Protein AF-A0A520HQS2-F1 (afdb_monomer_lite)

pLDDT: mean 95.78, std 4.76, range [67.06, 98.81]

Foldseek 3Di:
DDPVLLVVLLVVLLVVVVVVVVCCVPPPCVHVVVVQNVQLVDDDDDLDGSVCVVVVVVVVVLVVLCVCCVPPNVSSNSSSVSNVVNVVVCCCPVCCPVSVSD

Secondary structure (DSSP, 8-state):
--HHHHHHHHHHHHHHHHHHHHHIIIIIITTTTHHHHGGGGS--S-S--TTHHHHHHHHHHHHHHHHHHHHT-HHHHHHHHHHHHHHHHHIIIIIIIIS---

Structure (mmCIF, N/CA/C/O backbone):
data_AF-A0A520HQS2-F1
#
_entry.id   AF-A0A520HQS2-F1
#
loop_
_atom_site.group_PDB
_atom_site.id
_atom_site.type_symbol
_atom_site.label_atom_id
_atom_site.label_alt_id
_atom_site.label_comp_id
_atom_site.label_asym_id
_atom_site.label_entity_id
_atom_site.label_seq_id
_atom_site.pdbx_PDB_ins_code
_atom_site.Cartn_x
_atom_site.Cartn_y
_atom_site.Cartn_z
_atom_site.occupancy
_atom_site.B_iso_or_equiv
_atom_site.auth_seq_id
_atom_site.auth_comp_id
_atom_site.auth_asym_id
_atom_site.auth_atom_id
_atom_site.pdbx_PDB_model_num
ATOM 1 N N . MET A 1 1 ? 14.518 -5.263 -17.726 1.00 92.81 1 MET A N 1
ATOM 2 C CA . MET A 1 1 ? 14.716 -4.962 -16.294 1.00 92.81 1 MET A CA 1
ATOM 3 C C . MET A 1 1 ? 15.605 -6.024 -15.686 1.00 92.81 1 MET A C 1
ATOM 5 O O . MET A 1 1 ? 15.278 -7.208 -15.778 1.00 92.81 1 MET A O 1
ATOM 9 N N . THR A 1 2 ? 16.712 -5.603 -15.096 1.00 97.88 2 THR A N 1
ATOM 10 C CA . THR A 1 2 ? 17.615 -6.457 -14.323 1.00 97.88 2 THR A CA 1
ATOM 11 C C . THR A 1 2 ? 16.963 -6.868 -12.993 1.00 97.88 2 THR A C 1
ATOM 13 O O . THR A 1 2 ? 15.962 -6.269 -12.588 1.00 97.88 2 THR A O 1
ATOM 16 N N . PRO A 1 3 ? 17.488 -7.885 -12.287 1.00 97.94 3 PRO A N 1
ATOM 17 C CA . PRO A 1 3 ? 17.058 -8.183 -10.921 1.00 97.94 3 PRO A CA 1
ATOM 18 C C . PRO A 1 3 ? 17.192 -6.986 -9.969 1.00 97.94 3 PRO A C 1
ATOM 20 O O . PRO A 1 3 ? 16.302 -6.765 -9.153 1.00 97.94 3 PRO A O 1
ATOM 23 N N . ILE A 1 4 ? 18.252 -6.182 -10.120 1.00 98.31 4 ILE A N 1
ATOM 24 C CA . ILE A 1 4 ? 18.487 -4.987 -9.297 1.00 98.31 4 ILE A CA 1
ATOM 25 C C . ILE A 1 4 ? 17.376 -3.955 -9.514 1.00 98.31 4 ILE A C 1
ATOM 27 O O . ILE A 1 4 ? 16.828 -3.458 -8.534 1.00 98.31 4 ILE A O 1
ATOM 31 N N . ASP A 1 5 ? 16.970 -3.699 -10.764 1.00 98.00 5 ASP A N 1
ATOM 32 C CA . ASP A 1 5 ? 15.892 -2.743 -11.068 1.00 98.00 5 ASP A CA 1
ATOM 33 C C . ASP A 1 5 ? 14.584 -3.142 -10.373 1.00 98.00 5 ASP A C 1
ATOM 35 O O . ASP A 1 5 ? 13.885 -2.311 -9.799 1.00 98.00 5 ASP A O 1
ATOM 39 N N . LYS A 1 6 ? 14.254 -4.439 -10.416 1.00 98.50 6 LYS A N 1
ATOM 40 C CA . LYS A 1 6 ? 13.025 -4.990 -9.828 1.00 98.50 6 LYS A CA 1
ATOM 41 C C . LYS A 1 6 ? 13.024 -4.828 -8.312 1.00 98.50 6 LYS A C 1
ATOM 43 O O . LYS A 1 6 ? 12.044 -4.347 -7.753 1.00 98.50 6 LYS A O 1
ATOM 48 N N . ILE A 1 7 ? 14.132 -5.195 -7.665 1.00 98.50 7 ILE A N 1
ATOM 49 C CA . ILE A 1 7 ? 14.303 -5.062 -6.214 1.00 98.50 7 ILE A CA 1
ATOM 50 C C . ILE A 1 7 ? 14.224 -3.589 -5.807 1.00 98.50 7 ILE A C 1
ATOM 52 O O . ILE A 1 7 ? 13.497 -3.257 -4.875 1.00 98.50 7 ILE A O 1
ATOM 56 N N . ALA A 1 8 ? 14.910 -2.699 -6.528 1.00 98.62 8 ALA A N 1
ATOM 57 C CA . ALA A 1 8 ? 14.879 -1.267 -6.250 1.00 98.62 8 ALA A CA 1
ATOM 58 C C . ALA A 1 8 ? 13.454 -0.700 -6.343 1.00 98.62 8 ALA A C 1
ATOM 60 O O . ALA A 1 8 ? 13.032 0.029 -5.451 1.00 98.62 8 ALA A O 1
ATOM 61 N N . ILE A 1 9 ? 12.685 -1.079 -7.369 1.00 98.75 9 ILE A N 1
ATOM 62 C CA . ILE A 1 9 ? 11.287 -0.649 -7.519 1.00 98.75 9 ILE A CA 1
ATOM 63 C C . ILE A 1 9 ? 10.419 -1.149 -6.365 1.00 98.75 9 ILE A C 1
ATOM 65 O O . ILE A 1 9 ? 9.642 -0.367 -5.823 1.00 98.75 9 ILE A O 1
ATOM 69 N N . VAL A 1 10 ? 10.559 -2.417 -5.966 1.00 98.75 10 VAL A N 1
ATOM 70 C CA . VAL A 1 10 ? 9.813 -2.973 -4.827 1.00 98.75 10 VAL A CA 1
ATOM 71 C C . VAL A 1 10 ? 10.131 -2.195 -3.551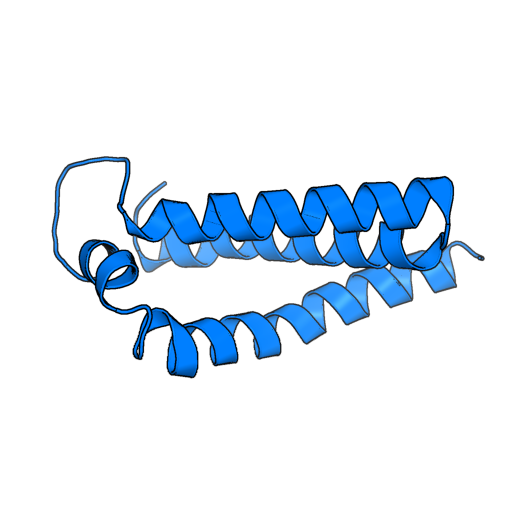 1.00 98.75 10 VAL A C 1
ATOM 73 O O . VAL A 1 10 ? 9.210 -1.753 -2.872 1.00 98.75 10 VAL A O 1
ATOM 76 N N . LEU A 1 11 ? 11.413 -1.977 -3.243 1.00 98.62 11 LEU A N 1
ATOM 77 C CA . LEU A 1 11 ? 11.831 -1.257 -2.036 1.00 98.62 11 LEU A CA 1
ATOM 78 C C . LEU A 1 11 ? 11.350 0.199 -2.033 1.00 98.62 11 LEU A C 1
ATOM 80 O O . LEU A 1 11 ? 10.866 0.682 -1.011 1.00 98.62 11 LEU A O 1
ATOM 84 N N . LEU A 1 12 ? 11.435 0.888 -3.174 1.00 98.62 12 LEU A N 1
ATOM 85 C CA . LEU A 1 12 ? 10.930 2.254 -3.316 1.00 98.62 12 LEU A CA 1
ATOM 86 C C . LEU A 1 12 ? 9.408 2.318 -3.171 1.00 98.62 12 LEU A C 1
ATOM 88 O O . LEU A 1 12 ? 8.904 3.232 -2.526 1.00 98.62 12 LEU A O 1
ATOM 92 N N . ALA A 1 13 ? 8.678 1.350 -3.728 1.00 98.56 13 ALA A N 1
ATOM 93 C CA . ALA A 1 13 ? 7.231 1.263 -3.566 1.00 98.56 13 ALA A CA 1
ATOM 94 C C . ALA A 1 13 ? 6.844 1.003 -2.102 1.00 98.56 13 ALA A C 1
ATOM 96 O O . ALA A 1 13 ? 5.966 1.689 -1.590 1.00 98.56 13 ALA A O 1
ATOM 97 N N . VAL A 1 14 ? 7.534 0.092 -1.403 1.00 98.50 14 VAL A N 1
ATOM 98 C CA . VAL A 1 14 ? 7.324 -0.149 0.037 1.00 98.50 14 VAL A CA 1
ATOM 99 C C . VAL A 1 14 ? 7.572 1.127 0.845 1.00 98.50 14 VAL A C 1
ATOM 101 O O . VAL A 1 14 ? 6.730 1.512 1.648 1.00 98.50 14 VAL A O 1
ATOM 104 N N . ALA A 1 15 ? 8.691 1.819 0.614 1.00 98.25 15 ALA A N 1
ATOM 105 C CA . ALA A 1 15 ? 9.009 3.054 1.330 1.00 98.25 15 ALA A CA 1
ATOM 106 C C . ALA A 1 15 ? 8.011 4.185 1.022 1.00 98.25 15 ALA A C 1
ATOM 108 O O . ALA A 1 15 ? 7.584 4.906 1.920 1.00 98.25 15 ALA A O 1
ATOM 109 N N . GLY A 1 16 ? 7.608 4.333 -0.243 1.00 98.31 16 GLY A N 1
ATOM 110 C CA . GLY A 1 16 ? 6.624 5.332 -0.661 1.00 98.31 16 GLY A CA 1
ATOM 111 C C . GLY A 1 16 ? 5.228 5.073 -0.096 1.00 98.31 16 GLY A C 1
ATOM 112 O O . GLY A 1 16 ? 4.489 6.022 0.172 1.00 98.31 16 GLY A O 1
ATOM 113 N N . MET A 1 17 ? 4.879 3.806 0.140 1.00 98.31 17 MET A N 1
A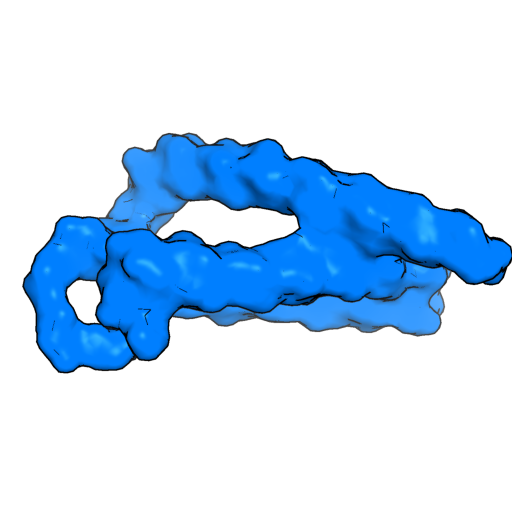TOM 114 C CA . MET A 1 17 ? 3.596 3.445 0.730 1.00 98.31 17 MET A CA 1
ATOM 115 C C . MET A 1 17 ? 3.426 3.943 2.161 1.00 98.31 17 MET A C 1
ATOM 117 O O . MET A 1 17 ? 2.293 4.209 2.536 1.00 98.31 17 MET A O 1
ATOM 121 N N . GLU A 1 18 ? 4.498 4.164 2.923 1.00 96.38 18 GLU A N 1
ATOM 122 C CA . GLU A 1 18 ? 4.390 4.784 4.250 1.00 96.38 18 GLU A CA 1
ATOM 123 C C . GLU A 1 18 ? 3.817 6.205 4.158 1.00 96.38 18 GLU A C 1
ATOM 125 O O . GLU A 1 18 ? 2.870 6.561 4.859 1.00 96.38 18 GLU A O 1
ATOM 130 N N . LEU A 1 19 ? 4.329 7.006 3.218 1.00 97.75 19 LEU A N 1
ATOM 131 C CA . LEU A 1 19 ? 3.818 8.357 2.966 1.00 97.75 19 LEU A CA 1
ATOM 132 C C . LEU A 1 19 ? 2.368 8.317 2.469 1.00 97.75 19 LEU A C 1
ATOM 134 O O . LEU A 1 19 ? 1.532 9.121 2.896 1.00 97.75 19 LEU A O 1
ATOM 138 N N . PHE A 1 20 ? 2.058 7.374 1.579 1.00 97.88 20 PHE A N 1
ATOM 139 C CA . PHE A 1 20 ? 0.699 7.176 1.086 1.00 97.88 20 PHE A CA 1
ATOM 140 C C . PHE A 1 20 ? -0.261 6.769 2.211 1.00 97.88 20 PHE A C 1
ATOM 142 O O . PHE A 1 20 ? -1.292 7.412 2.377 1.00 97.88 20 PHE A O 1
ATOM 149 N N . ALA A 1 21 ? 0.079 5.762 3.013 1.00 96.62 21 ALA A N 1
ATOM 150 C CA . ALA A 1 21 ? -0.748 5.268 4.108 1.00 96.62 21 ALA A CA 1
ATOM 151 C C . ALA A 1 21 ? -0.994 6.364 5.146 1.00 96.62 21 ALA A C 1
ATOM 153 O O . ALA A 1 21 ? -2.144 6.634 5.488 1.00 96.62 21 ALA A O 1
ATOM 154 N N . TRP A 1 22 ? 0.057 7.074 5.564 1.00 97.38 22 TRP A N 1
ATOM 155 C CA . TRP A 1 22 ? -0.068 8.214 6.467 1.00 97.38 22 TRP A CA 1
ATOM 156 C C . TRP A 1 22 ? -1.004 9.293 5.909 1.00 97.38 22 TRP A C 1
ATOM 158 O O . TRP A 1 22 ? -1.901 9.765 6.612 1.00 97.38 22 TRP A O 1
ATOM 168 N N . SER A 1 23 ? -0.823 9.684 4.643 1.00 98.31 23 SER A N 1
ATOM 169 C CA . SER A 1 23 ? -1.647 10.731 4.028 1.00 98.31 23 SER A CA 1
ATOM 170 C C . SER A 1 23 ? -3.102 10.295 3.842 1.00 98.31 23 SER A C 1
ATOM 172 O O . SER A 1 23 ? -4.008 11.065 4.164 1.00 98.31 23 SER A O 1
ATOM 174 N N . MET A 1 24 ? -3.348 9.061 3.400 1.00 97.94 24 MET A N 1
ATOM 175 C CA . MET A 1 24 ? -4.693 8.499 3.284 1.00 97.94 24 MET A CA 1
ATOM 176 C C . MET A 1 24 ? -5.383 8.420 4.637 1.00 97.94 24 MET A C 1
ATOM 178 O O . MET A 1 24 ? -6.526 8.857 4.761 1.00 97.94 24 MET A O 1
ATOM 182 N N . HIS A 1 25 ? -4.685 7.931 5.658 1.00 97.00 25 HIS A N 1
ATOM 183 C CA . HIS A 1 25 ? -5.219 7.835 7.008 1.00 97.00 25 HIS A CA 1
ATOM 184 C C . HIS A 1 25 ? -5.582 9.226 7.550 1.00 97.00 25 HIS A C 1
ATOM 186 O O . HIS A 1 25 ? -6.725 9.477 7.934 1.00 97.00 25 HIS A O 1
ATOM 192 N N . LYS A 1 26 ? -4.645 10.178 7.488 1.00 97.88 26 LYS A N 1
ATOM 193 C CA . LYS A 1 26 ? -4.819 11.520 8.053 1.00 97.88 26 LYS A CA 1
ATOM 194 C C . LYS A 1 26 ? -5.836 12.380 7.306 1.00 97.88 26 LYS A C 1
ATOM 196 O O . LYS A 1 26 ? -6.631 13.064 7.943 1.00 97.88 26 LYS A O 1
ATOM 201 N N . TYR A 1 27 ? -5.774 12.414 5.977 1.00 98.19 27 TYR A N 1
ATOM 202 C CA . TYR A 1 27 ? -6.532 13.387 5.183 1.00 98.19 27 TYR A CA 1
ATOM 203 C C . TYR A 1 27 ? -7.811 12.817 4.575 1.00 98.19 27 TYR A C 1
ATOM 205 O O . TYR A 1 27 ? -8.733 13.582 4.297 1.00 98.19 27 TYR A O 1
ATOM 213 N N . VAL A 1 28 ? -7.891 11.498 4.373 1.00 98.31 28 VAL A N 1
ATOM 214 C CA . VAL A 1 28 ? -9.074 10.862 3.782 1.00 98.31 28 VAL A CA 1
ATOM 215 C C . VAL A 1 28 ? -9.869 10.115 4.839 1.00 98.31 28 VAL A C 1
ATOM 217 O O . VAL A 1 28 ? -11.025 10.464 5.063 1.00 98.31 28 VAL A O 1
ATOM 220 N N . MET A 1 29 ? -9.272 9.133 5.514 1.00 98.06 29 MET A N 1
ATOM 221 C CA . MET A 1 29 ? -9.981 8.271 6.466 1.00 98.06 29 MET A CA 1
ATOM 222 C C . MET A 1 29 ? -10.461 9.047 7.697 1.00 98.06 29 MET A C 1
ATOM 224 O O . MET A 1 29 ? -11.612 8.906 8.089 1.00 98.06 29 MET A O 1
ATOM 228 N N . HIS A 1 30 ? -9.643 9.953 8.238 1.00 98.00 30 HIS A N 1
ATOM 229 C CA . HIS A 1 30 ? -10.052 10.893 9.292 1.00 98.00 30 HIS A CA 1
ATOM 230 C C . HIS A 1 30 ? -10.757 12.165 8.781 1.00 98.00 30 HIS A C 1
ATOM 232 O O . HIS A 1 30 ? -11.051 13.067 9.564 1.00 98.00 30 HIS A O 1
ATOM 238 N N . GLY A 1 31 ? -11.038 12.253 7.477 1.00 97.38 31 GLY A N 1
ATOM 239 C CA . GLY A 1 31 ? -11.743 13.370 6.848 1.00 97.38 31 GLY A CA 1
ATOM 240 C C . GLY A 1 31 ? -13.058 12.915 6.200 1.00 97.38 31 GLY A C 1
ATOM 241 O O . GLY A 1 31 ? -13.933 12.398 6.895 1.00 97.38 31 GLY A O 1
ATOM 242 N N . PRO A 1 32 ? -13.236 13.076 4.874 1.00 98.06 32 PRO A N 1
ATOM 243 C CA . PRO A 1 32 ? -14.477 12.688 4.189 1.00 98.06 32 PRO A CA 1
ATOM 244 C C . PRO A 1 32 ? -14.790 11.184 4.285 1.00 98.06 32 PRO A C 1
ATOM 246 O O . PRO A 1 32 ? -15.935 10.776 4.115 1.00 98.06 32 PRO A O 1
ATOM 249 N N . GLY A 1 33 ? -13.781 10.362 4.564 1.00 97.75 33 GLY A N 1
ATOM 250 C CA . GLY A 1 33 ? -13.869 8.919 4.743 1.00 97.75 33 GLY A CA 1
ATOM 251 C C . GLY A 1 33 ? -14.285 8.449 6.138 1.00 97.75 33 GLY A C 1
ATOM 252 O O . GLY A 1 33 ? -14.459 7.249 6.351 1.00 97.75 33 GLY A O 1
ATOM 253 N N . TRP A 1 34 ? -14.491 9.368 7.086 1.00 98.00 34 TRP A N 1
ATOM 254 C CA . TRP A 1 34 ? -14.724 9.023 8.491 1.00 98.00 34 TRP A CA 1
ATOM 255 C C . TRP A 1 34 ? -15.889 8.052 8.703 1.00 98.00 34 TRP A C 1
ATOM 257 O O . TRP A 1 34 ? -15.827 7.198 9.578 1.00 98.00 34 TRP A O 1
ATOM 267 N N . GLY A 1 35 ? -16.928 8.104 7.866 1.00 97.31 35 GLY A N 1
ATOM 268 C CA . GLY A 1 35 ? -18.064 7.184 7.968 1.00 97.31 35 GLY A CA 1
ATOM 269 C C . GLY A 1 35 ? -17.712 5.697 7.801 1.00 97.31 35 GLY A C 1
ATOM 270 O O . GLY A 1 35 ? -18.435 4.853 8.329 1.00 97.31 35 GLY A O 1
ATOM 271 N N . TRP A 1 36 ? -16.634 5.368 7.081 1.00 97.38 36 TRP A N 1
ATOM 272 C CA . TRP A 1 36 ? -16.118 3.996 6.969 1.00 97.38 36 TRP A CA 1
ATOM 273 C C . TRP A 1 36 ? -15.060 3.708 8.030 1.00 97.38 36 TRP A C 1
ATOM 275 O O . TRP A 1 36 ? -15.013 2.603 8.552 1.00 97.38 36 TRP A O 1
ATOM 285 N N . HIS A 1 37 ? -14.249 4.708 8.377 1.00 96.88 37 HIS A N 1
ATOM 286 C CA . HIS A 1 37 ? -13.124 4.535 9.290 1.00 96.88 37 HIS A CA 1
ATOM 287 C C . HIS A 1 37 ? -13.504 4.552 10.777 1.00 96.88 37 HIS A C 1
ATOM 289 O O . HIS A 1 37 ? -12.801 3.961 11.584 1.00 96.88 37 HIS A O 1
ATOM 295 N N . ARG A 1 38 ? -14.611 5.204 11.155 1.00 95.81 38 ARG A N 1
ATOM 296 C CA . ARG A 1 38 ? -15.026 5.365 12.558 1.00 95.81 38 ARG A CA 1
ATOM 297 C C . ARG A 1 38 ? -15.103 4.043 13.316 1.00 95.81 38 ARG A C 1
ATOM 299 O O . ARG A 1 38 ? -14.684 3.996 14.461 1.00 95.81 38 ARG A O 1
ATOM 306 N N . ASP A 1 39 ? -15.630 3.015 12.658 1.00 93.69 39 ASP A N 1
ATOM 307 C CA . ASP A 1 39 ? -15.810 1.673 13.224 1.00 93.69 39 ASP A CA 1
ATOM 308 C C . ASP A 1 39 ? -14.494 1.125 13.798 1.00 93.69 39 ASP A C 1
ATOM 310 O O . ASP A 1 39 ? -14.469 0.639 14.914 1.00 93.69 39 ASP A O 1
ATOM 314 N N . HIS A 1 40 ? -13.380 1.369 13.099 1.00 93.50 40 HIS A N 1
ATOM 315 C CA . HIS A 1 40 ? -12.029 0.964 13.503 1.00 93.50 40 HIS A CA 1
ATOM 316 C C . HIS A 1 40 ? -11.502 1.665 14.768 1.00 93.50 40 HIS A C 1
ATOM 318 O O . HIS A 1 40 ? -10.549 1.204 15.386 1.00 93.50 40 HIS A O 1
ATOM 324 N N . HIS A 1 41 ? -12.077 2.813 15.145 1.00 92.88 41 HIS A N 1
ATOM 325 C CA . HIS A 1 41 ? -11.692 3.569 16.349 1.00 92.88 41 HIS A CA 1
ATOM 326 C C . HIS A 1 41 ? -12.628 3.313 17.534 1.00 92.88 41 HIS A C 1
ATOM 328 O O . HIS A 1 41 ? -12.373 3.803 18.636 1.00 92.88 41 HIS A O 1
ATOM 334 N N . GLU A 1 42 ? -13.730 2.596 17.322 1.00 91.94 42 GLU A N 1
ATOM 335 C CA . GLU A 1 42 ? -14.725 2.306 18.349 1.00 91.94 42 GLU A CA 1
ATOM 336 C C . GLU A 1 42 ? -14.511 0.876 18.878 1.00 91.94 42 GLU A C 1
ATOM 338 O O . GLU A 1 42 ? -14.378 -0.052 18.088 1.00 91.94 42 GLU A O 1
ATOM 343 N N . PRO A 1 43 ? -14.479 0.648 20.205 1.00 90.00 43 PRO A N 1
ATOM 344 C CA . PRO A 1 43 ? -14.340 -0.704 20.738 1.00 90.00 43 PRO A CA 1
ATOM 345 C C . PRO A 1 43 ? -15.510 -1.601 20.323 1.00 90.00 43 PRO A C 1
ATOM 347 O O . PRO A 1 43 ? -16.674 -1.243 20.528 1.00 90.00 43 PRO A O 1
ATOM 350 N N . HIS A 1 44 ? -15.203 -2.787 19.807 1.00 89.62 44 HIS A N 1
ATOM 351 C CA . HIS A 1 44 ? -16.196 -3.776 19.400 1.00 89.62 44 HIS A CA 1
ATOM 352 C C . HIS A 1 44 ? -15.633 -5.204 19.422 1.00 89.62 44 HIS A C 1
ATOM 354 O O . HIS A 1 44 ? -14.429 -5.414 19.299 1.00 89.62 44 HIS A O 1
ATOM 360 N N . ASP A 1 45 ? -16.526 -6.196 19.473 1.00 87.75 45 ASP A N 1
ATOM 361 C CA . ASP A 1 45 ? -16.161 -7.622 19.555 1.00 87.75 45 ASP A CA 1
ATOM 362 C C . ASP A 1 45 ? -16.315 -8.376 18.216 1.00 87.75 45 ASP A C 1
ATOM 364 O O . ASP A 1 45 ? -16.221 -9.604 18.164 1.00 87.75 45 ASP A O 1
ATOM 368 N N . HIS A 1 46 ? -16.607 -7.674 17.116 1.00 88.75 46 HIS A N 1
ATOM 369 C CA . HIS A 1 46 ? -16.760 -8.287 15.795 1.00 88.75 46 HIS A CA 1
ATOM 370 C C . HIS A 1 46 ? -15.459 -8.269 14.985 1.00 88.75 46 HIS A C 1
ATOM 372 O O . HIS A 1 46 ? -14.673 -7.333 15.059 1.00 88.75 46 HIS A O 1
ATOM 378 N N . ALA A 1 4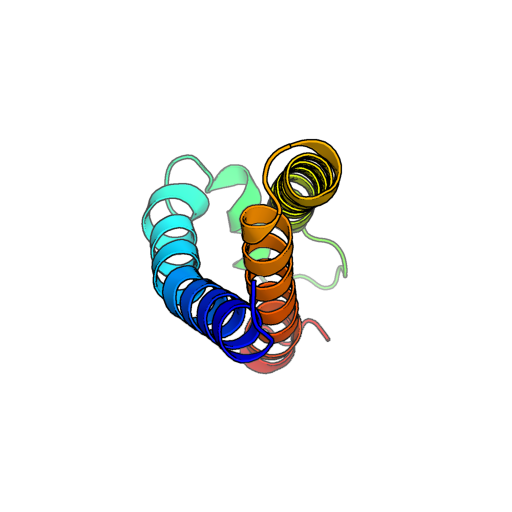7 ? -15.261 -9.300 14.158 1.00 87.88 47 ALA A N 1
ATOM 379 C CA . ALA A 1 47 ? -14.039 -9.455 13.365 1.00 87.88 47 ALA A CA 1
ATOM 380 C C . ALA A 1 47 ? -13.956 -8.505 12.154 1.00 87.88 47 ALA A C 1
ATOM 382 O O . ALA A 1 47 ? -12.875 -8.020 11.819 1.00 87.88 47 ALA A O 1
ATOM 383 N N . LEU A 1 48 ? -15.089 -8.262 11.485 1.00 92.31 48 LEU A N 1
ATOM 384 C CA . LEU A 1 48 ? -15.156 -7.407 10.298 1.00 92.31 48 LEU A CA 1
ATOM 385 C C . LEU A 1 48 ? -15.589 -5.999 10.672 1.00 92.31 48 LEU A C 1
ATOM 387 O O . LEU A 1 48 ? -16.570 -5.832 11.392 1.00 92.31 48 LEU A O 1
ATOM 391 N N . GLU A 1 49 ? -14.919 -5.015 10.096 1.00 94.62 49 GLU A N 1
ATOM 392 C CA . GLU A 1 49 ? -15.204 -3.597 10.269 1.00 94.62 49 GLU A CA 1
ATOM 393 C C . GLU A 1 49 ? -15.671 -2.980 8.954 1.00 94.62 49 GLU A C 1
ATOM 395 O O . GLU A 1 49 ? -15.249 -3.371 7.862 1.00 94.62 49 GLU A O 1
ATOM 400 N N . ARG A 1 50 ? -16.472 -1.915 9.022 1.00 95.62 50 ARG A N 1
ATOM 401 C CA . ARG A 1 50 ? -16.747 -1.077 7.838 1.00 95.62 50 ARG A CA 1
ATOM 402 C C . ARG A 1 50 ? -15.470 -0.504 7.234 1.00 95.62 50 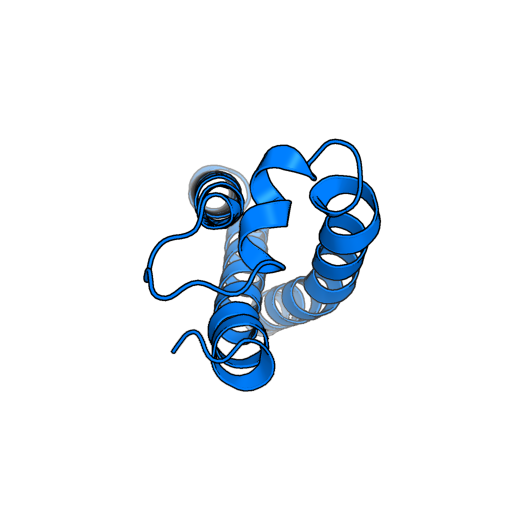ARG A C 1
ATOM 404 O O . ARG A 1 50 ? -15.417 -0.271 6.027 1.00 95.62 50 ARG A O 1
ATOM 411 N N . ASN A 1 51 ? -14.446 -0.318 8.059 1.00 96.19 51 ASN A N 1
ATOM 412 C CA . ASN A 1 51 ? -13.127 0.121 7.640 1.00 96.19 51 ASN A CA 1
ATOM 413 C C . ASN A 1 51 ? -12.468 -0.860 6.653 1.00 96.19 51 ASN A C 1
ATOM 415 O O . ASN A 1 51 ? -11.738 -0.424 5.763 1.00 96.19 51 ASN A O 1
ATOM 419 N N . ASP A 1 52 ? -12.808 -2.152 6.704 1.00 95.44 52 ASP A N 1
ATOM 420 C CA . ASP A 1 52 ? -12.265 -3.171 5.796 1.00 95.44 52 ASP A CA 1
ATOM 421 C C . ASP A 1 52 ? -12.675 -2.925 4.325 1.00 95.44 52 ASP A C 1
ATOM 423 O O . ASP A 1 52 ? -12.036 -3.428 3.397 1.00 95.44 52 ASP A O 1
ATOM 427 N N . LEU A 1 53 ? -13.677 -2.070 4.065 1.00 97.19 53 LEU A N 1
ATOM 428 C CA . LEU A 1 53 ? -13.994 -1.591 2.714 1.00 97.19 53 LEU A CA 1
ATOM 429 C C . LEU A 1 53 ? -12.816 -0.849 2.061 1.00 97.19 53 LEU A C 1
ATOM 431 O O . LEU A 1 53 ? -12.647 -0.934 0.842 1.00 97.19 53 LEU A O 1
ATOM 435 N N . TYR A 1 54 ? -11.967 -0.169 2.838 1.00 96.81 54 TYR A N 1
ATOM 436 C CA . TYR A 1 54 ? -10.736 0.419 2.308 1.00 96.81 54 TYR A CA 1
ATOM 437 C C . TYR A 1 54 ? -9.775 -0.650 1.801 1.00 96.81 54 TYR A C 1
ATOM 439 O O . TYR A 1 54 ? -9.231 -0.501 0.706 1.00 96.81 54 TYR A O 1
ATOM 447 N N . ALA A 1 55 ? -9.614 -1.748 2.545 1.00 94.88 55 ALA A N 1
ATOM 448 C CA . ALA A 1 55 ? -8.786 -2.867 2.115 1.00 94.88 55 ALA A CA 1
ATOM 449 C C . ALA A 1 55 ? -9.309 -3.467 0.800 1.00 94.88 55 ALA A C 1
ATOM 451 O O . ALA A 1 55 ? -8.521 -3.715 -0.110 1.00 94.88 55 ALA A O 1
ATOM 452 N N . VAL A 1 56 ? -10.632 -3.604 0.642 1.00 96.94 56 VAL A N 1
ATOM 453 C CA . VAL A 1 56 ? -11.255 -4.071 -0.611 1.00 96.94 56 VAL A CA 1
ATOM 454 C C . VAL A 1 56 ? -10.964 -3.126 -1.782 1.00 96.94 56 VAL A C 1
ATOM 456 O O . VAL A 1 56 ? -10.546 -3.578 -2.850 1.00 96.94 56 VAL A O 1
ATOM 459 N N . VAL A 1 57 ? -11.147 -1.814 -1.600 1.00 98.06 57 VAL A N 1
ATOM 460 C CA . VAL A 1 57 ? -10.885 -0.816 -2.653 1.00 98.06 57 VAL A CA 1
ATOM 461 C C . VAL A 1 57 ? -9.408 -0.808 -3.045 1.00 98.06 57 VAL A C 1
ATOM 463 O O . VAL A 1 57 ? -9.086 -0.851 -4.234 1.00 98.06 57 VAL A O 1
ATOM 466 N N . PHE A 1 58 ? -8.497 -0.792 -2.072 1.00 97.44 58 PHE A N 1
ATOM 467 C CA . PHE A 1 58 ? -7.064 -0.803 -2.354 1.00 97.44 58 PHE A CA 1
ATOM 468 C C . PHE A 1 58 ? -6.614 -2.119 -2.985 1.00 97.44 58 PHE A C 1
ATOM 470 O O . PHE A 1 58 ? -5.820 -2.086 -3.923 1.00 97.44 58 PHE A O 1
ATOM 477 N N . ALA A 1 59 ? -7.161 -3.262 -2.565 1.00 97.81 59 ALA A N 1
ATOM 478 C CA . ALA A 1 59 ? -6.893 -4.545 -3.206 1.00 97.81 59 ALA A CA 1
ATOM 479 C C . ALA A 1 59 ? -7.327 -4.540 -4.678 1.00 97.81 59 ALA A C 1
ATOM 481 O O . ALA A 1 59 ? -6.556 -4.958 -5.541 1.00 97.81 59 ALA A O 1
ATOM 482 N N . ALA A 1 60 ? -8.510 -4.004 -4.996 1.00 98.56 60 ALA A N 1
ATOM 483 C CA . ALA A 1 60 ? -8.971 -3.877 -6.379 1.00 98.56 60 ALA A CA 1
ATOM 484 C C . ALA A 1 60 ? -8.034 -2.994 -7.224 1.00 98.56 60 ALA A C 1
ATOM 486 O O . ALA A 1 60 ? -7.699 -3.352 -8.356 1.00 98.56 60 ALA A O 1
ATOM 487 N N . ILE A 1 61 ? -7.554 -1.878 -6.661 1.00 98.38 61 ILE A N 1
ATOM 488 C CA . ILE A 1 61 ? -6.551 -1.022 -7.310 1.00 98.38 61 ILE A CA 1
ATOM 489 C C . ILE A 1 61 ? -5.262 -1.812 -7.554 1.00 98.38 61 ILE A C 1
ATOM 491 O O . ILE A 1 61 ? -4.772 -1.836 -8.679 1.00 98.38 61 ILE A O 1
ATOM 495 N N . VAL A 1 62 ? -4.732 -2.506 -6.545 1.00 98.50 62 VAL A N 1
ATOM 496 C CA . VAL A 1 62 ? -3.491 -3.290 -6.660 1.00 98.50 62 VAL A CA 1
ATOM 497 C C . VAL A 1 62 ? -3.619 -4.405 -7.700 1.00 98.50 62 VAL A C 1
ATOM 499 O O . VAL A 1 62 ? -2.703 -4.593 -8.501 1.00 98.50 62 VAL A O 1
ATOM 502 N N . VAL A 1 63 ? -4.762 -5.094 -7.771 1.00 98.69 63 VAL A N 1
ATOM 503 C CA . VAL A 1 63 ? -5.050 -6.073 -8.832 1.00 98.69 63 VAL A CA 1
ATOM 504 C C . VAL A 1 63 ? -4.999 -5.411 -10.209 1.00 98.69 63 VAL A C 1
ATOM 506 O O . VAL A 1 63 ? -4.350 -5.936 -11.114 1.00 98.69 63 VAL A O 1
ATOM 509 N N . ALA A 1 64 ? -5.606 -4.233 -10.380 1.00 98.69 64 ALA A N 1
ATOM 510 C CA . ALA A 1 64 ? -5.517 -3.491 -11.636 1.00 98.69 64 ALA A CA 1
ATOM 511 C C . ALA A 1 64 ? -4.066 -3.104 -11.979 1.00 98.69 64 ALA A C 1
ATOM 513 O O . ALA A 1 64 ? -3.656 -3.238 -13.134 1.00 98.69 64 ALA A O 1
ATOM 514 N N . LEU A 1 65 ? -3.257 -2.701 -10.992 1.00 98.69 65 LEU A N 1
ATOM 515 C CA . LEU A 1 65 ? -1.832 -2.414 -11.195 1.00 98.69 65 LEU A CA 1
ATOM 516 C C . LEU A 1 65 ? -1.050 -3.663 -11.625 1.00 98.69 65 LEU A C 1
ATOM 518 O O . LEU A 1 65 ? -0.203 -3.566 -12.511 1.00 98.69 65 LEU A O 1
ATOM 522 N N . PHE A 1 66 ? -1.357 -4.842 -11.076 1.00 98.75 66 PHE A N 1
ATOM 523 C CA . PHE A 1 66 ? -0.774 -6.102 -11.544 1.00 98.75 66 PHE A CA 1
ATOM 524 C C . PHE A 1 66 ? -1.159 -6.421 -12.990 1.00 98.75 66 PHE A C 1
ATOM 526 O O . PHE A 1 66 ? -0.297 -6.837 -13.767 1.00 98.75 66 PHE A O 1
ATOM 533 N N . LEU A 1 67 ? -2.416 -6.196 -13.382 1.00 98.69 67 LEU A N 1
ATOM 534 C CA . LEU A 1 67 ? -2.869 -6.395 -14.762 1.00 98.69 67 LEU A CA 1
ATOM 535 C C . LEU A 1 67 ? -2.141 -5.446 -15.723 1.00 98.69 67 LEU A C 1
ATOM 537 O O . LEU A 1 67 ? -1.580 -5.896 -16.721 1.00 98.69 67 LEU A O 1
ATOM 541 N N . VAL A 1 68 ? -2.063 -4.154 -15.393 1.00 98.75 68 VAL A N 1
ATOM 542 C CA . VAL A 1 68 ? -1.279 -3.169 -16.161 1.00 98.75 68 VAL A CA 1
ATOM 543 C C . VAL A 1 68 ? 0.191 -3.583 -16.225 1.00 98.75 68 VAL A C 1
ATOM 545 O O . VAL A 1 68 ? 0.799 -3.550 -17.294 1.00 98.75 68 VAL A O 1
ATOM 548 N N . GLY A 1 69 ? 0.748 -4.026 -15.101 1.00 98.50 69 GLY A N 1
ATOM 549 C CA . GLY A 1 69 ? 2.106 -4.545 -14.998 1.00 98.50 69 GLY A CA 1
ATOM 550 C C . GLY A 1 69 ? 2.378 -5.730 -15.910 1.00 98.50 69 GLY A C 1
ATOM 551 O O . GLY A 1 69 ? 3.444 -5.824 -16.508 1.00 98.50 69 GLY A O 1
ATOM 552 N N . THR A 1 70 ? 1.397 -6.612 -16.045 1.00 98.44 70 THR A N 1
ATOM 553 C CA . THR A 1 70 ? 1.517 -7.842 -16.826 1.00 98.44 70 THR A CA 1
ATOM 554 C C . THR A 1 70 ? 1.383 -7.578 -18.322 1.00 98.44 70 THR A C 1
ATOM 556 O O . THR A 1 70 ? 2.156 -8.120 -19.107 1.00 98.44 70 THR A O 1
ATOM 559 N N . TYR A 1 71 ? 0.423 -6.741 -18.726 1.00 98.38 71 TYR A N 1
ATOM 560 C CA . TYR A 1 71 ? 0.032 -6.616 -20.134 1.00 98.38 71 TYR A CA 1
ATOM 561 C C . TYR A 1 71 ? 0.533 -5.352 -20.837 1.00 98.38 71 TYR A C 1
ATOM 563 O O . TYR A 1 71 ? 0.542 -5.322 -22.065 1.00 98.38 71 TYR A O 1
ATOM 571 N N . ALA A 1 72 ? 0.938 -4.315 -20.101 1.00 98.19 72 ALA A N 1
ATOM 572 C CA . ALA A 1 72 ? 1.278 -3.019 -20.692 1.00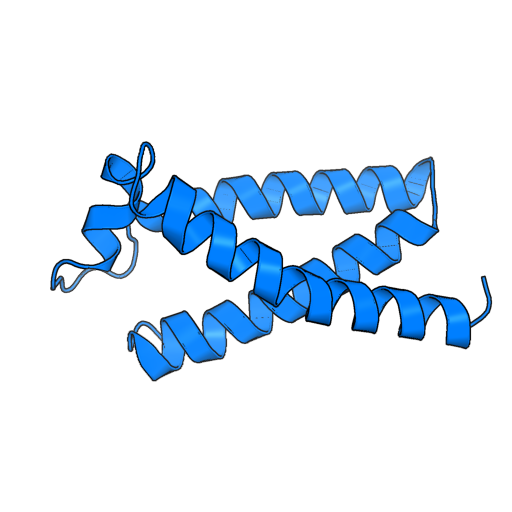 98.19 72 ALA A CA 1
ATOM 573 C C . ALA A 1 72 ? 2.637 -2.474 -20.235 1.00 98.19 72 ALA A C 1
ATOM 575 O O . ALA A 1 72 ? 3.451 -2.078 -21.068 1.00 98.19 72 ALA A O 1
ATOM 576 N N . TRP A 1 73 ? 2.904 -2.442 -18.926 1.00 98.31 73 TRP A N 1
ATOM 577 C CA . TRP A 1 73 ? 4.083 -1.765 -18.383 1.00 98.31 73 TRP A CA 1
ATOM 578 C C . TRP A 1 73 ? 4.754 -2.565 -17.253 1.00 98.31 73 TRP A C 1
ATOM 580 O O . TRP A 1 73 ? 4.423 -2.366 -16.085 1.00 98.31 73 TRP A O 1
ATOM 590 N N . PRO A 1 74 ? 5.750 -3.420 -17.566 1.00 98.12 74 PRO A N 1
ATOM 591 C CA . PRO A 1 74 ? 6.381 -4.338 -16.607 1.00 98.12 74 PRO A CA 1
ATOM 592 C C . PRO A 1 74 ? 6.846 -3.748 -15.262 1.00 98.12 74 PRO A C 1
ATOM 594 O O . PRO A 1 74 ? 6.687 -4.429 -14.247 1.00 98.12 74 PRO A O 1
ATOM 597 N N . PRO A 1 75 ? 7.380 -2.510 -15.174 1.00 98.50 75 PRO A N 1
ATOM 598 C CA . PRO A 1 75 ? 7.682 -1.876 -13.888 1.00 98.50 75 PRO A CA 1
ATOM 599 C C . PRO A 1 75 ? 6.489 -1.799 -12.927 1.00 98.50 75 PRO A C 1
ATOM 601 O O . PRO A 1 75 ? 6.674 -1.983 -11.725 1.00 98.50 75 PRO A O 1
ATOM 604 N N . MET A 1 76 ? 5.267 -1.607 -13.437 1.00 98.69 76 MET A N 1
ATOM 605 C CA . MET A 1 76 ? 4.056 -1.509 -12.615 1.00 98.69 76 MET A CA 1
ATOM 606 C C . MET A 1 76 ? 3.778 -2.795 -11.828 1.00 98.69 76 MET A C 1
ATOM 608 O O . MET A 1 76 ? 3.302 -2.730 -10.699 1.00 98.69 76 MET A O 1
ATOM 612 N N . PHE A 1 77 ? 4.149 -3.961 -12.368 1.00 98.75 77 PHE A N 1
ATOM 613 C CA . PHE A 1 77 ? 4.019 -5.235 -11.658 1.00 98.75 77 PHE A CA 1
ATOM 614 C C . PHE A 1 77 ? 4.844 -5.236 -10.363 1.00 98.75 77 PHE A C 1
ATOM 616 O O . PHE A 1 77 ? 4.391 -5.678 -9.307 1.00 98.75 77 PHE A O 1
ATOM 623 N N . TRP A 1 78 ? 6.066 -4.709 -10.432 1.00 98.69 78 TRP A N 1
ATOM 624 C CA . TRP A 1 78 ? 6.975 -4.648 -9.289 1.00 98.69 78 TRP A CA 1
ATOM 625 C C . TRP A 1 78 ? 6.569 -3.554 -8.296 1.00 98.69 78 TRP A C 1
ATOM 627 O O . TRP A 1 78 ? 6.724 -3.749 -7.093 1.00 98.69 78 TRP A O 1
ATOM 637 N N . ILE A 1 79 ? 5.956 -2.462 -8.767 1.00 98.81 79 ILE A N 1
ATOM 638 C CA . ILE A 1 79 ? 5.309 -1.471 -7.891 1.00 98.81 79 ILE A CA 1
ATOM 639 C C . ILE A 1 79 ? 4.157 -2.130 -7.123 1.00 98.81 79 ILE A C 1
ATOM 641 O O . ILE A 1 79 ? 4.137 -2.074 -5.897 1.00 98.81 79 ILE A O 1
ATOM 645 N N . ALA A 1 80 ? 3.244 -2.818 -7.816 1.00 98.81 80 ALA A N 1
ATOM 646 C CA . ALA A 1 80 ? 2.126 -3.533 -7.195 1.00 98.81 80 ALA A CA 1
ATOM 647 C C . ALA A 1 80 ? 2.603 -4.593 -6.186 1.00 98.81 80 ALA A C 1
ATOM 649 O O . ALA A 1 80 ? 2.021 -4.742 -5.110 1.00 98.81 80 ALA A O 1
ATOM 650 N N . THR A 1 81 ? 3.716 -5.269 -6.489 1.00 98.81 81 THR A N 1
ATOM 651 C CA . THR A 1 81 ? 4.384 -6.193 -5.560 1.00 98.81 81 THR A CA 1
ATOM 652 C C . THR A 1 81 ? 4.834 -5.474 -4.288 1.00 98.81 81 THR A C 1
ATOM 654 O O . THR A 1 81 ? 4.522 -5.933 -3.193 1.00 98.81 81 THR A O 1
ATOM 657 N N . GLY A 1 82 ? 5.513 -4.329 -4.404 1.00 98.75 82 GLY A N 1
ATOM 658 C CA . GLY A 1 82 ? 5.923 -3.534 -3.242 1.00 98.75 82 GLY A CA 1
ATOM 659 C C . GLY A 1 82 ? 4.743 -3.015 -2.418 1.00 98.75 82 GLY A C 1
ATOM 660 O O . GLY A 1 82 ? 4.767 -3.110 -1.194 1.00 98.75 82 GLY A O 1
ATOM 661 N N . ILE A 1 83 ? 3.669 -2.564 -3.074 1.00 98.69 83 ILE A N 1
ATOM 662 C CA . ILE A 1 83 ? 2.430 -2.155 -2.393 1.00 98.69 83 ILE A CA 1
ATOM 663 C C . ILE A 1 83 ? 1.821 -3.328 -1.616 1.00 98.69 83 ILE A C 1
ATOM 665 O O . ILE A 1 83 ? 1.412 -3.161 -0.471 1.00 98.69 83 ILE A O 1
ATOM 669 N N . THR A 1 84 ? 1.814 -4.527 -2.202 1.00 98.56 84 THR A N 1
ATOM 670 C CA . THR A 1 84 ? 1.304 -5.744 -1.549 1.00 98.56 84 THR A CA 1
ATOM 671 C C . THR A 1 84 ? 2.148 -6.127 -0.333 1.00 98.56 84 THR A C 1
ATOM 673 O O . THR A 1 84 ? 1.596 -6.455 0.714 1.00 98.56 84 THR A O 1
ATOM 676 N N . VAL A 1 85 ? 3.481 -6.049 -0.440 1.00 98.50 85 VAL A N 1
ATOM 677 C CA . VAL A 1 85 ? 4.395 -6.296 0.689 1.00 98.50 85 VAL A CA 1
ATOM 678 C C . VAL A 1 85 ? 4.136 -5.306 1.822 1.00 98.50 85 VAL A C 1
ATOM 680 O O . VAL A 1 85 ? 4.004 -5.726 2.968 1.00 98.50 85 VAL A O 1
ATOM 683 N N . TYR A 1 86 ? 4.011 -4.012 1.513 1.00 98.38 86 TYR A N 1
ATOM 684 C CA . TYR A 1 86 ? 3.669 -3.009 2.521 1.00 98.38 86 TYR A CA 1
ATOM 685 C C . TYR A 1 86 ? 2.296 -3.285 3.145 1.00 98.38 86 TYR A C 1
ATOM 687 O O . TYR A 1 86 ? 2.174 -3.256 4.362 1.00 98.38 86 TYR A O 1
ATOM 695 N N . GLY A 1 87 ? 1.280 -3.611 2.340 1.00 97.06 87 GLY A N 1
ATOM 696 C CA . GLY A 1 87 ? -0.056 -3.952 2.834 1.00 97.06 87 GLY A CA 1
ATOM 697 C C . GLY A 1 87 ? -0.045 -5.137 3.802 1.00 97.06 87 GLY A C 1
ATOM 698 O O . GLY A 1 87 ? -0.694 -5.076 4.841 1.00 97.06 87 GLY A O 1
ATOM 699 N N . ALA A 1 88 ? 0.748 -6.176 3.517 1.00 97.06 88 ALA A N 1
ATOM 700 C CA . ALA A 1 88 ? 0.943 -7.288 4.444 1.00 97.06 88 ALA A CA 1
ATOM 701 C C . ALA A 1 88 ? 1.605 -6.825 5.752 1.00 97.06 88 ALA A C 1
ATOM 703 O O . ALA A 1 88 ? 1.102 -7.134 6.828 1.00 97.06 88 ALA A O 1
ATOM 704 N N . ILE A 1 89 ? 2.691 -6.044 5.677 1.00 95.94 89 ILE A N 1
ATOM 705 C CA . ILE A 1 89 ? 3.346 -5.475 6.867 1.00 95.94 89 ILE A CA 1
ATOM 706 C C . ILE A 1 89 ? 2.344 -4.658 7.690 1.00 95.94 89 ILE A C 1
ATOM 708 O O . ILE A 1 89 ? 2.270 -4.830 8.902 1.00 95.94 89 ILE A O 1
ATOM 712 N N . TYR A 1 90 ? 1.550 -3.808 7.043 1.00 94.19 90 TYR A N 1
ATOM 713 C CA . TYR A 1 90 ? 0.570 -2.959 7.707 1.00 94.19 90 TYR A CA 1
ATOM 714 C C . TYR A 1 90 ? -0.513 -3.788 8.406 1.00 94.19 90 TYR A C 1
ATOM 716 O O . TYR A 1 90 ? -0.756 -3.586 9.590 1.00 94.19 90 TYR A O 1
ATOM 724 N N . ALA A 1 91 ? -1.085 -4.785 7.729 1.00 92.62 91 ALA A N 1
ATOM 725 C CA . ALA A 1 91 ? -2.088 -5.666 8.325 1.00 92.62 91 ALA A CA 1
ATOM 726 C C . ALA A 1 91 ? -1.548 -6.415 9.557 1.00 92.62 91 ALA A C 1
ATOM 728 O O . ALA A 1 91 ? -2.228 -6.504 10.573 1.00 92.62 91 ALA A O 1
ATOM 729 N N . PHE A 1 92 ? -0.310 -6.918 9.514 1.00 93.88 92 PHE A N 1
ATOM 730 C CA . PHE A 1 92 ? 0.269 -7.623 10.663 1.00 93.88 92 PHE A CA 1
ATOM 731 C C . PHE A 1 92 ? 0.674 -6.686 11.803 1.00 93.88 92 PHE A C 1
ATOM 733 O O . PHE A 1 92 ? 0.427 -6.993 12.966 1.00 93.88 92 PHE A O 1
ATOM 740 N N . ILE A 1 93 ? 1.321 -5.562 11.495 1.00 93.12 93 ILE A N 1
ATOM 741 C CA . ILE A 1 93 ? 1.888 -4.675 12.514 1.00 93.12 93 ILE A CA 1
ATOM 742 C C . ILE A 1 93 ? 0.844 -3.684 13.026 1.00 93.12 93 ILE A C 1
ATOM 744 O O . ILE A 1 93 ? 0.625 -3.609 14.230 1.00 93.12 93 ILE A O 1
ATOM 748 N N . HIS A 1 94 ? 0.209 -2.920 12.141 1.00 89.00 94 HIS A N 1
ATOM 749 C CA . HIS A 1 94 ? -0.759 -1.901 12.536 1.00 89.00 94 HIS A CA 1
ATOM 750 C C . HIS A 1 94 ? -2.067 -2.550 12.995 1.00 89.00 94 HIS A C 1
ATOM 752 O O . HIS A 1 94 ? -2.459 -2.383 14.145 1.00 89.00 94 HIS A O 1
ATOM 758 N N . ASP A 1 95 ? -2.712 -3.353 12.150 1.00 85.50 95 ASP A N 1
ATOM 759 C CA . ASP A 1 95 ? -4.029 -3.900 12.506 1.00 85.50 95 ASP A CA 1
ATOM 760 C C . ASP A 1 95 ? -3.899 -5.059 13.508 1.00 85.50 95 ASP A C 1
ATOM 762 O O . ASP A 1 95 ? -4.625 -5.119 14.498 1.00 85.50 95 ASP A O 1
ATOM 766 N N . GLY A 1 96 ? -2.927 -5.948 13.296 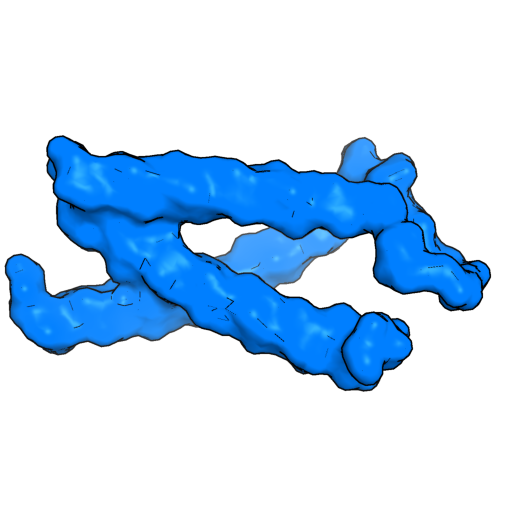1.00 87.75 96 GLY A N 1
ATOM 767 C CA . GLY A 1 96 ? -2.673 -7.093 14.164 1.00 87.75 96 GLY A CA 1
ATOM 768 C C . GLY A 1 96 ? -2.091 -6.722 15.522 1.00 87.75 96 GLY A C 1
ATOM 769 O O . GLY A 1 96 ? -2.710 -6.988 16.541 1.00 87.75 96 GLY A O 1
ATOM 770 N N . LEU A 1 97 ? -0.898 -6.124 15.567 1.00 89.38 97 LEU A N 1
ATOM 771 C CA . LEU A 1 97 ? -0.207 -5.884 16.842 1.00 89.38 97 LEU A CA 1
ATOM 772 C C . LEU A 1 97 ? -0.658 -4.604 17.553 1.00 89.38 97 LEU A C 1
ATOM 774 O O . LEU A 1 97 ? -0.788 -4.616 18.777 1.00 89.38 97 LEU A O 1
ATOM 778 N N . VAL A 1 98 ? -0.852 -3.501 16.823 1.00 87.12 98 VAL A N 1
ATOM 779 C CA . VAL A 1 98 ? -1.201 -2.205 17.433 1.00 87.12 98 VAL A CA 1
ATOM 780 C C . VAL A 1 98 ? -2.687 -2.145 17.776 1.00 87.12 98 VAL A C 1
ATOM 782 O O . VAL A 1 98 ? -3.020 -1.794 18.906 1.00 87.12 98 VAL A O 1
ATOM 785 N N . HIS A 1 99 ? -3.562 -2.537 16.847 1.00 86.56 99 HIS A N 1
ATOM 786 C CA . HIS A 1 99 ? -5.016 -2.569 17.069 1.00 86.56 99 HIS A CA 1
ATOM 787 C C . HIS A 1 99 ? -5.548 -3.911 17.576 1.00 86.56 99 HIS A C 1
ATOM 789 O O . HIS A 1 99 ? -6.732 -4.010 17.873 1.00 86.56 99 HIS A O 1
ATOM 795 N N . GLN A 1 100 ? -4.689 -4.925 17.732 1.00 85.69 100 GLN A N 1
ATOM 796 C CA . GLN A 1 100 ? -5.047 -6.217 18.338 1.00 85.69 100 GLN A CA 1
ATOM 797 C C . GLN A 1 100 ? -6.170 -6.964 17.594 1.00 85.69 100 GLN A C 1
ATOM 799 O O . GLN A 1 100 ? -7.004 -7.620 18.214 1.00 85.69 100 GLN A O 1
ATOM 804 N N . ARG A 1 101 ? -6.187 -6.880 16.254 1.00 80.88 101 ARG A N 1
ATOM 805 C CA . ARG A 1 101 ? -7.184 -7.543 15.390 1.00 80.88 101 ARG A CA 1
ATOM 806 C C . ARG A 1 101 ? -6.773 -8.936 14.878 1.00 80.88 101 ARG A C 1
ATOM 808 O O . ARG A 1 101 ? -7.591 -9.583 14.223 1.00 80.88 101 ARG A O 1
ATOM 815 N N . LEU A 1 102 ? -5.538 -9.392 15.131 1.00 67.06 102 LEU A N 1
ATOM 816 C CA . LEU A 1 102 ? -5.001 -10.697 14.690 1.00 67.06 102 LEU A CA 1
ATOM 817 C C . LEU A 1 102 ? -4.607 -11.606 15.857 1.00 67.06 102 LEU A C 1
ATOM 819 O O . LEU A 1 102 ? -4.101 -11.079 16.871 1.00 67.06 102 LEU A O 1
#

Sequence (102 aa):
MTPIDKIAIVLLAVAGMELFAWSMHKYVMHGPGWGWHRDHHEPHDHALERNDLYAVVFAAIVVALFLVGTYAWPPMFWIATGITVYGAIYAFIHDGLVHQRL

Radius of gyration: 15.18 Å; chains: 1; bounding box: 37×24×41 Å